Protein AF-A0A3N5FYI2-F1 (afdb_monomer_lite)

Foldseek 3Di:
DVVQLCVLLCVLVDDDDDDDDDDPDDNVNSVVVSVVCVVCDVNDDDDDDPDQVVDPDDDDPPVVVVVD

Sequence (68 aa):
KILDAIGDLYLLGRSLIGEFSGHKSGHALNNKLLRTLINTPNAWEEVTFDDMKDSPISYMPAAAMVSA

Secondary structure (DSSP, 8-state):
-HHHHHHHHGGGSS---S----SS--HHHHHHHHHHHHT-GGG------SSGGG-SS----GGGGG--

pLDDT: mean 89.96, std 10.77, range [46.81, 96.88]

Structure (mmCIF, N/CA/C/O backbone):
data_AF-A0A3N5FYI2-F1
#
_entry.id   AF-A0A3N5FYI2-F1
#
loop_
_atom_site.group_PDB
_atom_site.id
_atom_site.type_symbol
_atom_site.label_atom_id
_atom_site.label_alt_id
_atom_site.label_comp_id
_atom_site.label_asym_id
_atom_site.label_entity_id
_atom_site.label_seq_id
_atom_site.pdbx_PDB_ins_code
_atom_site.Cartn_x
_atom_site.Cartn_y
_atom_site.Cartn_z
_atom_s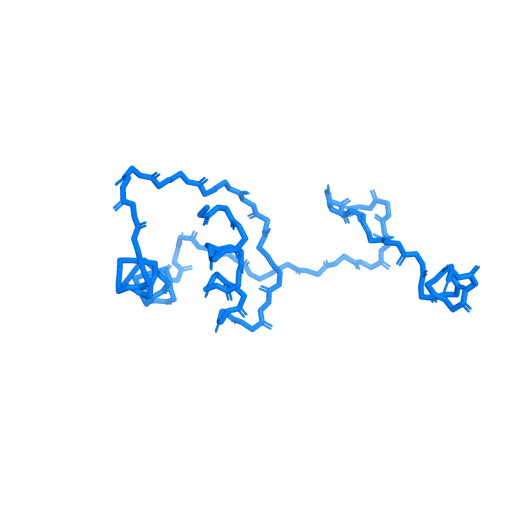ite.occupancy
_atom_site.B_iso_or_equiv
_atom_site.auth_seq_id
_atom_site.auth_comp_id
_atom_site.auth_asym_id
_atom_site.auth_atom_id
_atom_site.pdbx_PDB_model_num
ATOM 1 N N . LYS A 1 1 ? 7.842 12.084 9.438 1.00 84.06 1 LYS A N 1
ATOM 2 C CA . LYS A 1 1 ? 6.769 11.059 9.483 1.00 84.06 1 LYS A CA 1
ATOM 3 C C . LYS A 1 1 ? 6.490 10.399 8.136 1.00 84.06 1 LYS A C 1
ATOM 5 O O . LYS A 1 1 ? 5.945 9.311 8.143 1.00 84.06 1 LYS A O 1
ATOM 10 N N . ILE A 1 2 ? 6.886 11.002 7.008 1.00 91.69 2 ILE A N 1
ATOM 11 C CA . ILE A 1 2 ? 6.732 10.374 5.686 1.00 91.69 2 ILE A CA 1
ATOM 12 C C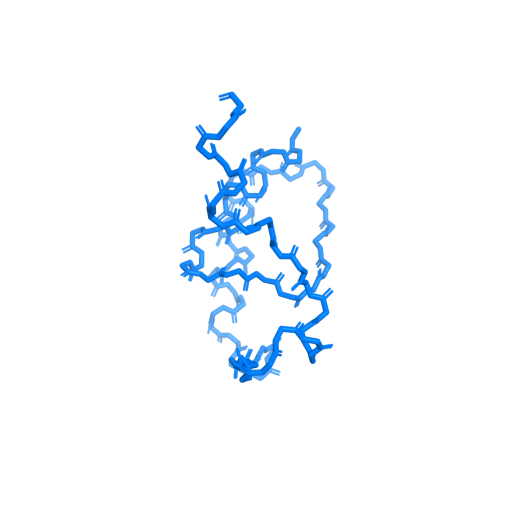 . ILE A 1 2 ? 7.513 9.053 5.601 1.00 91.69 2 ILE A C 1
ATOM 14 O O . ILE A 1 2 ? 6.937 8.057 5.196 1.00 91.69 2 ILE A O 1
ATOM 18 N N . LEU A 1 3 ? 8.771 9.016 6.065 1.00 93.75 3 LEU A N 1
ATOM 19 C CA . LEU A 1 3 ? 9.577 7.786 6.081 1.00 93.75 3 LEU A CA 1
ATOM 20 C C . LEU A 1 3 ? 8.905 6.653 6.880 1.00 93.75 3 LEU A C 1
ATOM 22 O O . LEU A 1 3 ? 8.748 5.557 6.355 1.00 93.75 3 LEU A O 1
ATOM 26 N N . ASP A 1 4 ? 8.444 6.947 8.103 1.00 92.75 4 ASP A N 1
ATOM 27 C CA . ASP A 1 4 ? 7.669 6.009 8.933 1.00 92.75 4 ASP A CA 1
ATOM 28 C C . ASP A 1 4 ? 6.431 5.484 8.184 1.00 92.75 4 ASP A C 1
ATOM 30 O O . ASP A 1 4 ? 6.172 4.286 8.177 1.00 92.75 4 ASP A O 1
ATOM 34 N N . ALA A 1 5 ? 5.681 6.373 7.521 1.00 92.12 5 ALA A N 1
ATOM 35 C CA . ALA A 1 5 ? 4.488 5.999 6.769 1.00 92.12 5 ALA A CA 1
ATOM 36 C C . ALA A 1 5 ? 4.816 5.113 5.559 1.00 92.12 5 ALA A C 1
ATOM 38 O O . ALA A 1 5 ? 4.122 4.128 5.344 1.00 92.12 5 ALA A O 1
ATOM 39 N N . ILE A 1 6 ? 5.881 5.408 4.806 1.00 93.62 6 ILE A N 1
ATOM 40 C CA . ILE A 1 6 ? 6.337 4.553 3.698 1.00 93.62 6 ILE A CA 1
ATOM 41 C C . ILE A 1 6 ? 6.690 3.157 4.224 1.00 93.62 6 ILE A C 1
ATOM 43 O O . ILE A 1 6 ? 6.249 2.165 3.650 1.00 93.62 6 ILE A O 1
ATOM 47 N N . GLY A 1 7 ? 7.428 3.080 5.337 1.00 94.00 7 GLY A N 1
ATOM 48 C CA . GLY A 1 7 ? 7.772 1.809 5.976 1.00 94.00 7 GLY A CA 1
ATOM 49 C C . GLY A 1 7 ? 6.540 1.020 6.422 1.00 94.00 7 GLY A C 1
ATOM 50 O O . GLY A 1 7 ? 6.431 -0.166 6.121 1.00 94.00 7 GLY A O 1
ATOM 51 N N . ASP A 1 8 ? 5.583 1.685 7.074 1.00 94.50 8 ASP A N 1
ATOM 52 C CA . ASP A 1 8 ? 4.331 1.059 7.503 1.00 94.50 8 ASP A CA 1
ATOM 53 C C . ASP A 1 8 ? 3.511 0.558 6.306 1.00 94.50 8 ASP A C 1
ATOM 55 O O . ASP A 1 8 ? 3.020 -0.566 6.341 1.00 94.50 8 ASP A O 1
ATOM 59 N N . LEU A 1 9 ? 3.363 1.362 5.243 1.00 92.81 9 LEU A N 1
ATOM 60 C CA . LEU A 1 9 ? 2.607 1.000 4.037 1.00 92.81 9 LEU A CA 1
ATOM 61 C C . LEU A 1 9 ? 3.228 -0.193 3.303 1.00 92.81 9 LEU A C 1
ATOM 63 O O . LEU A 1 9 ? 2.501 -1.018 2.751 1.00 92.81 9 LEU A O 1
ATOM 67 N N . TYR A 1 10 ? 4.553 -0.333 3.352 1.00 93.62 10 TYR A N 1
ATOM 68 C CA . TYR A 1 10 ? 5.253 -1.460 2.740 1.00 93.62 10 TYR A CA 1
ATOM 69 C C . TYR A 1 10 ? 4.949 -2.807 3.421 1.00 93.62 10 TYR A C 1
ATOM 71 O O . TYR A 1 10 ? 5.198 -3.862 2.838 1.00 93.62 10 TYR A O 1
ATOM 79 N N . LEU A 1 11 ? 4.320 -2.807 4.607 1.00 91.81 11 LEU A N 1
ATOM 80 C CA . LEU A 1 11 ? 3.786 -4.023 5.238 1.00 91.81 11 LEU A CA 1
ATOM 81 C C . LEU A 1 11 ? 2.653 -4.682 4.431 1.00 91.81 11 LEU A C 1
ATOM 83 O O . LEU A 1 11 ? 2.288 -5.817 4.728 1.00 91.81 11 LEU A O 1
ATOM 87 N N . LEU A 1 12 ? 2.121 -4.015 3.398 1.00 91.38 12 LEU A N 1
ATOM 88 C CA . LEU A 1 12 ? 1.277 -4.646 2.376 1.00 91.38 12 LEU A CA 1
ATOM 89 C C . LEU A 1 12 ? 2.004 -5.761 1.603 1.00 91.38 12 LEU A C 1
ATOM 91 O O . LEU A 1 12 ? 1.351 -6.589 0.975 1.00 91.38 12 LEU A O 1
ATOM 95 N N . GLY A 1 13 ? 3.342 -5.776 1.620 1.00 91.38 13 GLY A N 1
ATOM 96 C CA . GLY A 1 13 ? 4.170 -6.744 0.895 1.00 91.38 13 GLY A CA 1
ATOM 97 C C . GLY A 1 13 ? 4.326 -6.439 -0.597 1.00 91.38 13 GLY A C 1
ATOM 98 O O . GLY A 1 13 ? 4.967 -7.205 -1.313 1.00 91.38 13 GLY A O 1
ATOM 99 N N . ARG A 1 14 ? 3.752 -5.330 -1.074 1.00 92.88 14 ARG A N 1
ATOM 100 C CA . ARG A 1 14 ? 3.802 -4.867 -2.466 1.00 92.88 14 ARG A CA 1
ATOM 101 C C . ARG A 1 14 ? 3.995 -3.355 -2.506 1.00 92.88 14 ARG A C 1
ATOM 103 O O . ARG A 1 14 ? 3.616 -2.651 -1.570 1.00 92.88 14 ARG A O 1
ATOM 110 N N . SER A 1 15 ? 4.569 -2.861 -3.602 1.00 93.50 15 SER A N 1
ATOM 111 C CA . SER A 1 15 ? 4.612 -1.419 -3.861 1.00 93.50 15 SER A CA 1
ATOM 112 C C . SER A 1 15 ? 3.217 -0.913 -4.215 1.00 93.50 15 SER A C 1
ATOM 114 O O . SER A 1 15 ? 2.451 -1.614 -4.874 1.00 93.50 15 SER A O 1
ATOM 116 N N . LEU A 1 16 ? 2.887 0.295 -3.763 1.00 93.94 16 LEU A N 1
ATOM 117 C CA . LEU A 1 16 ? 1.561 0.880 -3.925 1.00 93.94 16 LEU A CA 1
ATOM 118 C C . LEU A 1 16 ? 1.582 1.933 -5.035 1.00 93.94 16 LEU A C 1
ATOM 120 O O . LEU A 1 16 ? 2.396 2.854 -5.001 1.00 93.94 16 LEU A O 1
ATOM 124 N N . ILE A 1 17 ? 0.662 1.807 -5.988 1.00 95.38 17 ILE A N 1
ATOM 125 C CA . ILE A 1 17 ? 0.338 2.859 -6.953 1.00 95.38 17 ILE A CA 1
ATOM 126 C C . ILE A 1 17 ? -0.904 3.567 -6.416 1.00 95.38 17 ILE A C 1
ATOM 128 O O . ILE A 1 17 ? -1.979 2.979 -6.348 1.00 95.38 17 ILE A O 1
ATOM 132 N N . GLY A 1 18 ? -0.744 4.811 -5.973 1.00 93.88 18 GLY A N 1
ATOM 133 C CA . GLY A 1 18 ? -1.821 5.581 -5.358 1.00 93.88 18 GLY A CA 1
ATOM 134 C C . GLY A 1 18 ? -1.302 6.749 -4.528 1.00 93.88 18 GLY A C 1
ATOM 135 O O . GLY A 1 18 ? -0.114 7.073 -4.552 1.00 93.88 18 GLY A O 1
ATOM 136 N N . GLU A 1 19 ? -2.205 7.373 -3.777 1.00 94.69 19 GLU A N 1
ATOM 137 C CA . GLU A 1 19 ? -1.911 8.523 -2.923 1.00 94.69 19 GLU A CA 1
ATOM 138 C C . GLU A 1 19 ? -2.143 8.175 -1.447 1.00 94.69 19 GLU A C 1
ATOM 140 O O . GLU A 1 19 ? -3.151 7.568 -1.082 1.00 94.69 19 GLU A O 1
ATOM 145 N N . PHE A 1 20 ? -1.219 8.596 -0.580 1.00 94.81 20 PHE A N 1
ATOM 146 C CA . PHE A 1 20 ? -1.379 8.518 0.869 1.00 94.81 20 PHE A CA 1
ATOM 147 C C . PHE A 1 20 ? -1.424 9.922 1.472 1.00 94.81 20 PHE A C 1
ATOM 149 O O . PHE A 1 20 ? -0.476 10.696 1.341 1.00 94.81 20 PHE A O 1
ATOM 156 N N . SER A 1 21 ? -2.492 10.213 2.216 1.00 94.38 21 SER A N 1
ATOM 157 C CA . SER A 1 21 ? -2.631 11.438 3.002 1.00 94.38 21 SER A CA 1
ATOM 158 C C . SER A 1 21 ? -2.895 11.095 4.464 1.00 94.38 21 SER A C 1
ATOM 160 O O . SER A 1 21 ? -3.820 10.352 4.792 1.00 94.38 21 SER A O 1
ATOM 162 N N . GLY A 1 22 ? -2.063 11.628 5.359 1.00 92.88 22 GLY A N 1
ATOM 163 C CA . GLY A 1 22 ? -2.138 11.358 6.792 1.00 92.88 22 GLY A CA 1
ATOM 164 C C . GLY A 1 22 ? -2.115 12.640 7.614 1.00 92.88 22 GLY A C 1
ATOM 165 O O . GLY A 1 22 ? -1.103 13.337 7.656 1.00 92.88 22 GLY A O 1
ATOM 166 N N . HIS A 1 23 ? -3.194 12.923 8.346 1.00 95.19 23 HIS A N 1
ATOM 167 C CA . HIS A 1 23 ? -3.246 14.039 9.292 1.00 95.19 23 HIS A CA 1
ATOM 168 C C . HIS A 1 23 ? -2.934 13.557 10.714 1.00 95.19 23 HIS A C 1
ATOM 170 O O . HIS A 1 23 ? -3.736 12.854 11.324 1.00 95.19 23 HIS A O 1
ATOM 176 N N . LYS A 1 24 ? -1.752 13.920 11.240 1.00 91.50 24 LYS A N 1
ATOM 177 C CA . LYS A 1 24 ? -1.241 13.453 12.550 1.00 91.50 24 LYS A CA 1
ATOM 178 C C . LYS A 1 24 ? -1.285 11.918 12.697 1.00 91.50 24 LYS A C 1
ATOM 180 O O . LYS A 1 24 ? -1.464 11.403 13.798 1.00 91.50 24 LYS A O 1
ATOM 185 N N . SER A 1 25 ? -1.123 11.200 11.582 1.00 90.06 25 SER A N 1
ATOM 186 C CA . SER A 1 25 ? -1.153 9.736 11.564 1.00 90.06 25 SER A CA 1
ATOM 187 C C . SER A 1 25 ? 0.082 9.142 12.245 1.00 90.06 25 SER A C 1
ATOM 189 O O . SER A 1 25 ? 1.181 9.699 12.176 1.00 90.06 25 SER A O 1
ATOM 191 N N . GLY A 1 26 ? -0.107 7.988 12.881 1.00 93.81 26 GLY A N 1
ATOM 192 C CA . GLY A 1 26 ? 0.950 7.157 13.453 1.00 93.81 26 GLY A CA 1
ATOM 193 C C . GLY A 1 26 ? 0.741 5.684 13.098 1.00 93.81 26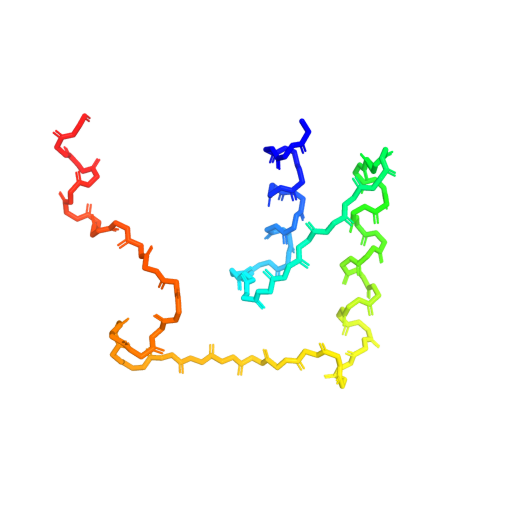 GLY A C 1
ATOM 194 O O . GLY A 1 26 ? -0.254 5.330 12.465 1.00 93.81 26 GLY A O 1
ATOM 195 N N . HIS A 1 27 ? 1.649 4.817 13.552 1.00 94.50 27 HIS A N 1
ATOM 196 C CA . HIS A 1 27 ? 1.716 3.406 13.143 1.00 94.50 27 HIS A CA 1
ATOM 197 C C . HIS A 1 27 ? 0.395 2.638 13.290 1.00 94.50 27 HIS A C 1
ATOM 199 O O . HIS A 1 27 ? -0.020 1.924 12.381 1.00 94.50 27 HIS A O 1
ATOM 205 N N . ALA A 1 28 ? -0.316 2.822 14.408 1.00 95.38 28 ALA A N 1
ATOM 206 C CA . ALA A 1 28 ? -1.596 2.152 14.639 1.00 95.38 28 ALA A CA 1
ATOM 207 C C . ALA A 1 28 ? -2.661 2.539 13.596 1.00 95.38 28 ALA A C 1
ATOM 209 O O . ALA A 1 28 ? -3.417 1.683 13.134 1.00 95.38 28 ALA A O 1
ATOM 210 N N . LEU A 1 29 ? -2.709 3.817 13.199 1.00 95.56 29 LEU A N 1
ATOM 211 C CA . LEU A 1 29 ? -3.665 4.301 12.203 1.00 95.56 29 LEU A CA 1
ATOM 212 C C . LEU A 1 29 ? -3.278 3.839 10.793 1.00 95.56 29 LEU A C 1
ATOM 214 O O . LEU A 1 29 ? -4.150 3.382 10.056 1.00 95.56 29 LEU A O 1
ATOM 218 N N . ASN A 1 30 ? -1.984 3.858 10.459 1.00 95.56 30 ASN A N 1
ATOM 219 C CA . ASN A 1 30 ? -1.477 3.315 9.197 1.00 95.56 30 ASN A CA 1
ATOM 220 C C . ASN A 1 30 ? -1.808 1.817 9.072 1.00 95.56 30 ASN A C 1
ATOM 222 O O . ASN A 1 30 ? -2.367 1.390 8.069 1.00 95.56 30 ASN A O 1
ATOM 226 N N . ASN A 1 31 ? -1.581 1.017 10.120 1.00 95.44 31 ASN A N 1
ATOM 227 C CA . ASN A 1 31 ? -1.924 -0.406 10.099 1.00 95.44 31 ASN A CA 1
ATOM 228 C C . ASN A 1 31 ? -3.436 -0.651 9.937 1.00 95.44 31 ASN A C 1
ATOM 230 O O . ASN A 1 31 ? -3.843 -1.544 9.194 1.00 95.44 31 ASN A O 1
ATOM 234 N N . LYS A 1 32 ? -4.281 0.152 10.597 1.00 96.12 32 LYS A N 1
ATOM 235 C CA . LYS A 1 32 ? -5.741 0.065 10.446 1.00 96.12 32 LYS A CA 1
ATOM 236 C C . LYS A 1 32 ? -6.183 0.389 9.017 1.00 96.12 32 LYS A C 1
ATOM 238 O O . LYS A 1 32 ? -7.054 -0.306 8.493 1.00 96.12 32 LYS A O 1
ATOM 243 N N . LEU A 1 33 ? -5.575 1.398 8.389 1.00 95.81 33 LEU A N 1
ATOM 244 C CA . LEU A 1 33 ? -5.799 1.723 6.980 1.00 95.81 33 LEU A CA 1
ATOM 245 C C . LEU A 1 33 ? -5.481 0.514 6.090 1.00 95.81 33 LEU A C 1
ATOM 247 O O . LEU A 1 33 ? -6.342 0.091 5.326 1.00 95.81 33 LEU A O 1
ATOM 251 N N . LEU A 1 34 ? -4.305 -0.099 6.254 1.00 94.69 34 LEU A N 1
ATOM 252 C CA . LEU A 1 34 ? -3.901 -1.259 5.450 1.00 94.69 34 LEU A CA 1
ATOM 253 C C . LEU A 1 34 ? -4.835 -2.457 5.614 1.00 94.69 34 LEU A C 1
ATOM 255 O O . LEU A 1 34 ? -5.249 -3.060 4.629 1.00 94.69 34 LEU A O 1
ATOM 259 N N . ARG A 1 35 ? -5.219 -2.785 6.854 1.00 95.62 35 ARG A N 1
ATOM 260 C CA . ARG A 1 35 ? -6.188 -3.861 7.117 1.00 95.62 35 ARG A CA 1
ATOM 261 C C . ARG A 1 35 ? -7.531 -3.585 6.447 1.00 95.62 35 ARG A C 1
ATOM 263 O O . ARG A 1 35 ? -8.150 -4.504 5.927 1.00 95.62 35 ARG A O 1
ATOM 270 N N . THR A 1 36 ? -7.976 -2.331 6.467 1.00 96.75 36 THR A N 1
ATOM 271 C CA . THR A 1 36 ? -9.233 -1.923 5.827 1.00 96.75 36 THR A CA 1
ATOM 272 C C . THR A 1 36 ? -9.140 -2.055 4.308 1.00 96.75 36 THR A C 1
ATOM 274 O O . THR A 1 36 ? -10.059 -2.596 3.700 1.00 96.75 36 THR A O 1
ATOM 277 N N . LEU A 1 37 ? -8.021 -1.630 3.713 1.00 95.56 37 LEU A N 1
ATOM 278 C CA . LEU A 1 37 ? -7.762 -1.756 2.279 1.00 95.56 37 LEU A CA 1
ATOM 279 C C . LEU A 1 37 ? -7.783 -3.225 1.836 1.00 95.56 37 LEU A C 1
ATOM 281 O O . LEU A 1 37 ? -8.554 -3.580 0.952 1.00 95.56 37 LEU A O 1
ATOM 285 N N . ILE A 1 38 ? -7.022 -4.095 2.510 1.00 93.75 38 ILE A N 1
ATOM 286 C CA . ILE A 1 38 ? -6.974 -5.538 2.207 1.00 93.75 38 ILE A CA 1
ATOM 287 C C . ILE A 1 38 ? -8.369 -6.168 2.307 1.00 93.75 38 ILE A C 1
ATOM 289 O O . ILE A 1 38 ? -8.768 -6.936 1.436 1.00 93.75 38 ILE A O 1
ATOM 293 N N . ASN A 1 39 ? -9.134 -5.807 3.340 1.00 96.81 39 ASN A N 1
ATOM 294 C CA . ASN A 1 39 ? -10.486 -6.324 3.559 1.00 96.81 39 ASN A CA 1
ATOM 295 C C . ASN A 1 39 ? -11.552 -5.693 2.647 1.00 96.81 39 ASN A C 1
ATOM 297 O O . ASN A 1 39 ? -12.724 -6.047 2.764 1.00 96.81 39 ASN A O 1
ATOM 301 N N . THR A 1 40 ? -11.173 -4.784 1.744 1.00 96.88 40 THR A N 1
ATOM 302 C CA . THR A 1 40 ? -12.076 -4.159 0.770 1.00 96.88 40 THR A CA 1
ATOM 303 C C . THR A 1 40 ? -11.581 -4.455 -0.651 1.00 96.88 40 THR A C 1
ATOM 305 O O . THR A 1 40 ? -10.996 -3.579 -1.283 1.00 96.88 40 THR A O 1
ATOM 308 N N . PRO A 1 41 ? -11.812 -5.669 -1.191 1.00 94.00 41 PRO A N 1
ATOM 309 C CA . PRO A 1 41 ? -11.247 -6.094 -2.478 1.00 94.00 41 PRO A CA 1
ATOM 310 C C . PRO A 1 41 ? -11.636 -5.211 -3.666 1.00 94.00 41 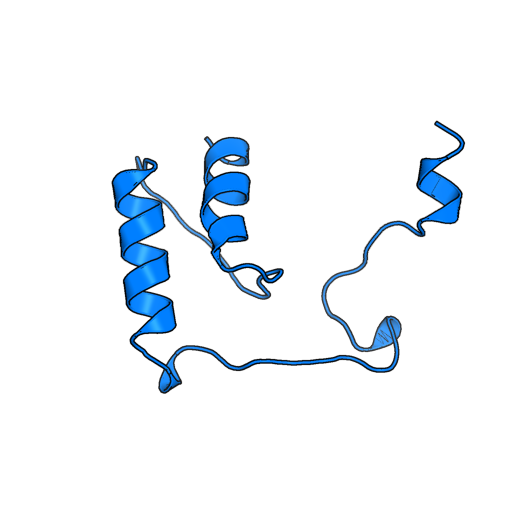PRO A C 1
ATOM 312 O O . PRO A 1 41 ? -10.894 -5.122 -4.626 1.00 94.00 41 PRO A O 1
ATOM 315 N N . ASN A 1 42 ? -12.776 -4.520 -3.599 1.00 96.31 42 ASN A N 1
ATOM 316 C CA . ASN A 1 42 ? -13.220 -3.615 -4.665 1.00 96.31 42 ASN A CA 1
ATOM 317 C C . ASN A 1 42 ? -12.519 -2.242 -4.634 1.00 96.31 42 ASN A C 1
ATOM 319 O O . ASN A 1 42 ? -12.792 -1.404 -5.488 1.00 96.31 42 ASN A O 1
ATOM 323 N N . ALA A 1 43 ? -11.690 -1.970 -3.621 1.00 96.44 43 ALA A N 1
ATOM 324 C CA . ALA A 1 43 ? -10.974 -0.703 -3.464 1.00 96.44 43 ALA A CA 1
ATOM 325 C C . ALA A 1 43 ? -9.543 -0.744 -4.023 1.00 96.44 43 ALA A C 1
ATOM 327 O O . ALA A 1 43 ? -8.858 0.277 -3.995 1.00 96.44 43 ALA A O 1
ATOM 328 N N . TRP A 1 44 ? -9.077 -1.904 -4.490 1.00 96.56 44 TRP A N 1
ATOM 329 C CA . TRP A 1 44 ? -7.747 -2.074 -5.064 1.00 96.56 44 TRP A CA 1
ATOM 330 C C . TRP A 1 44 ? -7.742 -3.185 -6.110 1.00 96.56 44 TRP A C 1
ATOM 332 O O . TRP A 1 44 ? -8.609 -4.052 -6.127 1.00 96.56 44 TRP A O 1
ATOM 342 N N . GLU A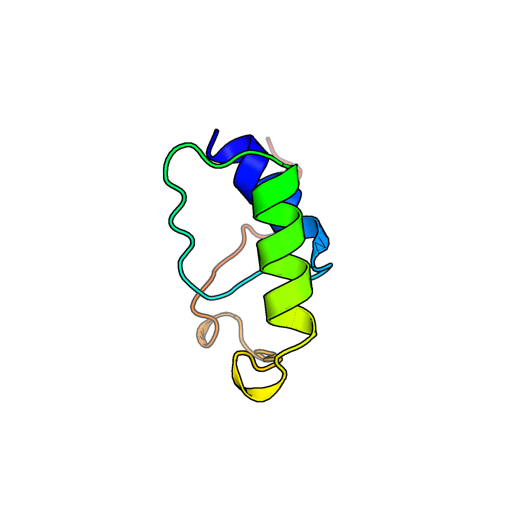 1 45 ? -6.729 -3.168 -6.962 1.00 96.44 45 GLU A N 1
ATOM 343 C CA . GLU A 1 45 ? -6.441 -4.245 -7.900 1.00 96.44 45 GLU A CA 1
ATOM 344 C C . GLU A 1 45 ? -4.944 -4.549 -7.892 1.00 96.44 45 GLU A C 1
ATOM 346 O O . GLU A 1 45 ? -4.116 -3.694 -7.564 1.00 96.44 45 GLU A O 1
ATOM 351 N N . GLU A 1 46 ? -4.596 -5.792 -8.210 1.00 94.81 46 GLU A N 1
ATOM 352 C CA . GLU A 1 46 ? -3.208 -6.188 -8.416 1.00 94.81 46 GLU A CA 1
ATOM 353 C C . GLU A 1 46 ? -2.859 -6.026 -9.892 1.00 94.81 46 GLU A C 1
ATOM 355 O O . GLU A 1 46 ? -3.508 -6.621 -10.751 1.00 94.81 46 GLU A O 1
ATOM 360 N N . VAL A 1 47 ? -1.820 -5.240 -10.176 1.00 95.62 47 VAL A N 1
ATOM 361 C CA . VAL A 1 47 ? -1.349 -4.984 -11.539 1.00 95.62 47 VAL A CA 1
ATOM 362 C C . VAL A 1 47 ? 0.101 -5.416 -11.706 1.00 95.62 47 VAL A C 1
ATOM 364 O O . VAL A 1 47 ? 0.922 -5.285 -10.794 1.00 95.62 47 VAL A O 1
ATOM 367 N N . THR A 1 48 ? 0.414 -5.913 -12.897 1.00 95.25 48 THR A N 1
ATOM 368 C CA . THR A 1 48 ? 1.768 -6.247 -13.342 1.00 95.25 48 THR A CA 1
ATOM 369 C C . THR A 1 48 ? 2.026 -5.570 -14.680 1.00 95.25 48 THR A C 1
ATOM 371 O O . THR A 1 48 ? 1.132 -5.518 -15.521 1.00 95.25 48 THR A O 1
ATOM 374 N N . PHE A 1 49 ? 3.243 -5.070 -14.881 1.00 93.94 49 PHE A N 1
ATOM 375 C CA . PHE A 1 49 ? 3.665 -4.429 -16.126 1.00 93.94 49 PHE A CA 1
ATOM 376 C C . PHE A 1 49 ? 4.799 -5.247 -16.744 1.00 93.94 49 PHE A C 1
ATOM 378 O O . PHE A 1 49 ? 5.802 -5.493 -16.072 1.00 93.94 49 PHE A O 1
ATOM 385 N N . ASP A 1 50 ? 4.632 -5.668 -17.998 1.00 91.75 50 ASP A N 1
ATOM 386 C CA . ASP A 1 50 ? 5.632 -6.469 -18.718 1.00 91.75 50 ASP A CA 1
ATOM 387 C C . ASP A 1 50 ? 6.803 -5.608 -19.225 1.00 91.75 50 ASP A C 1
ATOM 389 O O . ASP A 1 50 ? 7.953 -6.053 -19.209 1.00 91.75 50 ASP A O 1
ATOM 393 N N . ASP A 1 51 ? 6.531 -4.362 -19.636 1.00 89.75 51 ASP A N 1
ATOM 394 C CA . ASP A 1 51 ? 7.546 -3.352 -19.954 1.00 89.75 51 ASP A CA 1
ATOM 395 C C . ASP A 1 51 ? 7.552 -2.260 -18.870 1.00 89.75 51 ASP A C 1
ATOM 397 O O . ASP A 1 51 ? 6.514 -1.760 -18.432 1.00 89.75 51 ASP A O 1
ATOM 401 N N . MET A 1 52 ? 8.748 -1.839 -18.454 1.00 84.88 52 MET A N 1
ATOM 402 C CA . MET A 1 52 ? 8.930 -0.741 -17.500 1.00 84.88 52 MET A CA 1
ATOM 403 C C . MET A 1 52 ? 8.323 0.577 -17.992 1.00 84.88 52 MET A C 1
ATOM 405 O O . MET A 1 52 ? 7.963 1.414 -17.168 1.00 84.88 52 MET A O 1
ATOM 409 N N . LYS A 1 53 ? 8.208 0.773 -19.311 1.00 88.62 53 LYS A N 1
ATOM 410 C CA . LYS A 1 53 ? 7.610 1.980 -19.905 1.00 88.62 53 LYS A CA 1
ATOM 411 C C . LYS A 1 53 ? 6.119 2.125 -19.610 1.00 88.62 53 LYS A C 1
ATOM 413 O O . LYS A 1 53 ? 5.623 3.248 -19.617 1.00 88.62 53 LYS A O 1
ATOM 418 N N . ASP A 1 54 ? 5.435 1.014 -19.356 1.00 91.19 54 ASP A N 1
ATOM 419 C CA . ASP A 1 54 ? 3.998 0.999 -19.084 1.00 91.19 54 ASP A CA 1
ATOM 420 C C . ASP A 1 54 ? 3.697 1.253 -17.597 1.00 91.19 54 ASP A C 1
ATOM 422 O O . ASP A 1 54 ? 2.571 1.596 -17.234 1.00 91.19 54 ASP A O 1
ATOM 426 N N . SER A 1 55 ? 4.707 1.129 -16.727 1.00 92.81 55 SER A N 1
ATOM 427 C CA . SER A 1 55 ? 4.577 1.381 -15.293 1.00 92.81 55 SER A CA 1
ATOM 428 C C . SER A 1 55 ? 4.620 2.884 -14.978 1.00 92.81 55 SER A C 1
ATOM 430 O O . SER A 1 55 ? 5.563 3.573 -15.374 1.00 92.81 55 SER A O 1
ATOM 432 N N . PRO A 1 56 ? 3.684 3.411 -14.164 1.00 93.44 56 PRO A N 1
ATOM 433 C CA . PRO A 1 56 ? 3.726 4.803 -13.710 1.00 93.44 56 PRO A CA 1
ATOM 434 C C . PRO A 1 56 ? 4.846 5.069 -12.689 1.00 93.44 56 PRO A C 1
ATOM 436 O O . PRO A 1 56 ? 5.160 6.223 -12.400 1.00 93.44 56 PRO A O 1
ATOM 439 N N . ILE A 1 57 ? 5.442 4.014 -12.121 1.00 93.00 57 ILE A N 1
ATOM 440 C CA . ILE A 1 57 ? 6.550 4.092 -11.166 1.00 93.00 57 ILE A CA 1
ATOM 441 C C . ILE A 1 57 ? 7.800 3.498 -11.815 1.00 93.00 57 ILE A C 1
ATOM 443 O O . ILE A 1 57 ? 7.790 2.359 -12.282 1.00 93.00 57 ILE A O 1
ATOM 447 N N . SER A 1 58 ? 8.894 4.259 -11.803 1.00 92.44 58 SER A N 1
ATOM 448 C CA . SER A 1 58 ? 10.213 3.815 -12.262 1.00 92.44 58 SER A CA 1
ATOM 449 C C . SER A 1 58 ? 11.149 3.588 -11.078 1.00 92.44 58 SER A C 1
ATOM 451 O O . SER A 1 58 ? 11.236 4.425 -10.179 1.00 92.44 58 SER A O 1
ATOM 453 N N . TYR A 1 59 ? 11.885 2.478 -11.100 1.00 88.88 59 TYR A N 1
ATOM 454 C CA . TYR A 1 59 ? 12.920 2.168 -10.113 1.00 88.88 59 TYR A CA 1
ATOM 455 C C . TYR A 1 59 ? 14.310 2.390 -10.704 1.00 88.88 59 TYR A C 1
ATOM 457 O O . TYR A 1 59 ? 14.511 2.306 -11.916 1.00 88.88 59 TYR A O 1
ATOM 465 N N . MET A 1 60 ? 15.291 2.654 -9.841 1.00 88.88 60 MET A N 1
ATOM 466 C CA . MET A 1 60 ? 16.685 2.685 -10.275 1.00 88.88 60 MET A CA 1
ATOM 467 C C . MET A 1 60 ? 17.130 1.277 -10.706 1.00 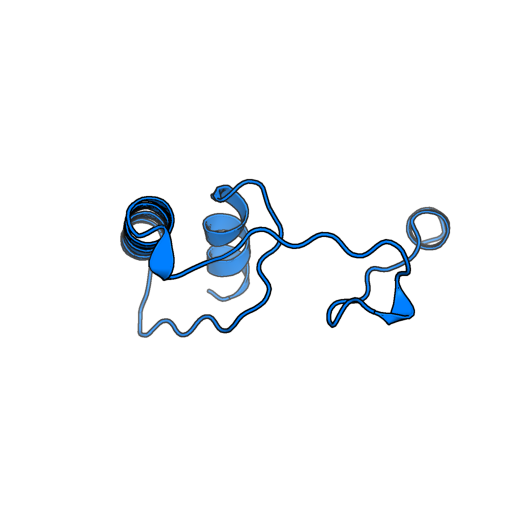88.88 60 MET A C 1
ATOM 469 O O . MET A 1 60 ? 16.804 0.306 -10.019 1.00 88.88 60 MET A O 1
ATOM 473 N N . PRO A 1 61 ? 17.892 1.138 -11.807 1.00 83.75 61 PRO A N 1
ATOM 474 C CA . PRO A 1 61 ? 18.442 -0.151 -12.208 1.00 83.75 61 PRO A CA 1
ATOM 475 C C . PRO A 1 61 ? 19.320 -0.735 -11.098 1.00 83.75 61 PRO A C 1
ATOM 477 O O . PRO A 1 61 ? 20.178 -0.036 -10.559 1.00 83.75 61 PRO A O 1
ATOM 480 N N . ALA A 1 62 ? 19.179 -2.032 -10.809 1.00 78.12 62 ALA A N 1
ATOM 481 C CA . ALA A 1 62 ? 19.983 -2.708 -9.785 1.00 78.12 62 ALA A CA 1
ATOM 482 C C . ALA A 1 62 ? 21.501 -2.546 -10.013 1.00 78.12 62 ALA A C 1
ATOM 484 O O . ALA A 1 62 ? 22.256 -2.376 -9.059 1.00 78.12 62 ALA A O 1
ATOM 485 N N . ALA A 1 63 ? 21.946 -2.508 -11.275 1.00 72.69 63 ALA A N 1
ATOM 486 C CA . ALA A 1 63 ? 23.348 -2.286 -11.635 1.00 72.69 63 ALA A CA 1
ATOM 487 C C . ALA A 1 63 ? 23.881 -0.899 -11.220 1.00 72.69 63 ALA A C 1
ATOM 489 O O . ALA A 1 63 ? 25.062 -0.769 -10.919 1.00 72.69 63 ALA A O 1
ATOM 490 N N . ALA A 1 64 ? 23.023 0.126 -11.158 1.00 60.88 64 ALA A N 1
ATOM 491 C CA . ALA A 1 64 ? 23.413 1.471 -10.736 1.00 60.88 64 ALA A CA 1
ATOM 492 C C . ALA A 1 64 ? 23.569 1.592 -9.209 1.00 60.88 64 ALA A C 1
ATOM 494 O O . ALA A 1 64 ? 24.271 2.482 -8.739 1.00 60.88 64 ALA A O 1
ATOM 495 N N . MET A 1 65 ? 22.957 0.692 -8.428 1.00 57.44 65 MET A N 1
ATOM 496 C CA . MET A 1 65 ? 23.019 0.733 -6.959 1.00 57.44 65 MET A CA 1
ATOM 497 C C . MET A 1 65 ? 24.332 0.182 -6.382 1.00 57.44 65 MET A C 1
ATOM 499 O O . MET A 1 65 ? 24.616 0.411 -5.213 1.00 57.44 65 MET A O 1
ATOM 503 N N . VAL A 1 66 ? 25.136 -0.532 -7.180 1.00 56.97 66 VAL A N 1
ATOM 504 C CA . VAL A 1 66 ? 26.418 -1.134 -6.748 1.00 56.97 66 VAL A CA 1
ATOM 505 C C . VAL A 1 66 ? 27.604 -0.174 -6.948 1.00 56.97 66 VAL A C 1
ATOM 507 O O . VAL A 1 66 ? 28.711 -0.445 -6.497 1.00 56.97 66 VAL A O 1
ATOM 510 N N . SER A 1 67 ? 27.396 0.956 -7.628 1.00 52.56 67 SER A N 1
ATOM 511 C CA . SER A 1 67 ? 28.454 1.920 -7.970 1.00 52.56 67 SER A CA 1
ATOM 512 C C . SER A 1 67 ? 28.436 3.208 -7.132 1.00 52.56 67 SER A C 1
ATOM 514 O O . SER A 1 67 ? 29.055 4.186 -7.547 1.00 52.56 67 SER A O 1
ATOM 516 N N . ALA A 1 68 ? 27.744 3.219 -5.987 1.00 46.81 68 ALA A N 1
ATOM 517 C CA . ALA A 1 68 ? 27.639 4.363 -5.073 1.00 46.81 68 ALA A CA 1
ATOM 518 C C . ALA A 1 68 ? 28.229 4.057 -3.691 1.00 46.81 68 ALA A C 1
ATOM 520 O O . ALA A 1 68 ? 28.022 2.922 -3.204 1.00 46.81 68 ALA A O 1
#

Radius of gyration: 14.62 Å; chains: 1; bounding box: 42×21×35 Å